Protein AF-A0A3P6QFQ6-F1 (afdb_monomer)

Solvent-accessible surface area (backbone atoms only — not comparable to full-atom values): 8859 Å² total; per-residue (Å²): 134,84,81,83,76,72,66,79,66,69,70,60,67,57,74,54,92,71,72,68,85,90,56,77,83,90,67,84,88,50,75,85,80,55,82,65,58,84,63,69,94,47,101,88,51,61,38,43,27,98,88,45,80,26,57,37,59,78,70,73,41,72,50,51,58,93,60,31,92,54,35,89,67,36,58,37,38,46,76,87,66,63,71,63,75,60,64,43,80,42,81,69,47,91,92,67,38,76,43,78,42,67,77,58,92,72,59,97,89,51,77,86,77,80,91,58,81,66,79,82,71,79,50,96,67,84,78,128

Secondary structure (DSSP, 8-state):
-------TTTTTTTSSPPP-TT------SSGGGSPPP----BTTB-TT-TTS--HHHHTTPPPPTTTSTTGGG-S--HHHHT----EEEEE--TTT-EEEEESS---TTS------TTTTSSSSS---

Mean predicted aligned error: 10.63 Å

Nearest PDB structures (foldseek):
  3ooi-assembly1_A  TM=9.382E-01  e=1.097E-08  Homo sapiens
  6kqp-assembly1_A  TM=9.415E-01  e=1.522E-08  Homo sapiens
  8fbh-assembly1_A  TM=9.411E-01  e=3.130E-08  Mus musculus
  7e8d-assembly1_K  TM=9.332E-01  e=5.286E-08  Homo sapiens
  8fbg-assembly1_A  TM=9.061E-01  e=8.928E-08  Mus musculus

Organism: Dibothriocephalus latus (NCBI:txid60516)

Radius of gyration: 18.89 Å; Cα contacts (8 Å, |Δi|>4): 127; chains: 1; bounding box: 35×40×56 Å

InterPro domains:
  IPR006560 AWS domain [PF17907] (44-82)
  IPR006560 AWS domain [PS51215] (32-83)
  IPR006560 AWS domain [SM00570] (32-84)
  IPR046341 SET domain superfamily [G3DSA:2.170.270.10] (16-118)
  IPR046341 SET domain superfamily [SSF82199] (18-108)
  IPR050777 SET2 Histone-Lysine N-Methyltransferase [PTHR22884] (17-108)

Sequence (128 aa):
MTSAVLPSIASDLFLVNYPIGSVRLYRYTDLSEVLQCECKATPDVEPCGPNSGCINRELLFECVPGVCVHGEKCRNQRFTRREYPPQRPFWTGDERGWGLKTLCPIAKVGVALFYLTARLLCSPYRVF

pLDDT: mean 77.41, std 20.47, range [30.22, 95.81]

Structure (mmCIF, N/CA/C/O backbone):
data_AF-A0A3P6QFQ6-F1
#
_entry.id   AF-A0A3P6QFQ6-F1
#
loop_
_atom_site.group_PDB
_atom_site.id
_atom_site.type_symbol
_atom_site.label_atom_id
_atom_site.label_alt_id
_atom_site.label_comp_id
_atom_site.label_asym_id
_atom_site.label_entity_id
_atom_site.label_seq_id
_atom_site.pdbx_PDB_ins_code
_atom_site.Cartn_x
_atom_site.Cartn_y
_atom_site.Cartn_z
_atom_site.occupancy
_atom_site.B_iso_or_equiv
_atom_site.auth_seq_id
_atom_site.auth_comp_id
_atom_site.auth_asym_id
_atom_site.auth_atom_id
_atom_site.pdbx_PDB_model_num
ATOM 1 N N . MET A 1 1 ? -14.745 -11.931 -36.400 1.00 32.31 1 MET A N 1
ATOM 2 C CA . MET A 1 1 ? -13.716 -12.973 -36.186 1.00 32.31 1 MET A CA 1
ATOM 3 C C . MET A 1 1 ? -13.181 -12.799 -34.776 1.00 32.31 1 MET A C 1
ATOM 5 O O . MET A 1 1 ? -13.029 -11.675 -34.327 1.00 32.31 1 MET A O 1
ATOM 9 N N . THR A 1 2 ? -13.117 -13.905 -34.053 1.00 30.22 2 THR A N 1
ATOM 10 C CA . THR A 1 2 ? -13.276 -14.065 -32.600 1.00 30.22 2 THR A CA 1
ATOM 11 C C . THR A 1 2 ? -12.311 -13.255 -31.734 1.00 30.22 2 THR A C 1
ATOM 13 O O . THR A 1 2 ? -11.097 -13.412 -31.833 1.00 30.22 2 THR A O 1
ATOM 16 N N . SER A 1 3 ? -12.877 -12.450 -30.829 1.00 34.66 3 SER A N 1
ATOM 17 C CA . SER A 1 3 ? -12.176 -11.873 -29.682 1.00 34.66 3 SER A CA 1
ATOM 18 C C . SER A 1 3 ? -11.628 -13.017 -28.830 1.00 34.66 3 SER A C 1
ATOM 20 O O . SER A 1 3 ? -12.403 -13.817 -28.305 1.00 34.66 3 SER A O 1
ATOM 22 N N . ALA A 1 4 ? -10.306 -13.133 -28.728 1.00 36.59 4 ALA A N 1
ATOM 23 C CA . ALA A 1 4 ? -9.668 -14.086 -27.834 1.00 36.59 4 ALA A CA 1
ATOM 24 C C . ALA A 1 4 ? -9.931 -13.638 -26.390 1.00 36.59 4 ALA A C 1
ATOM 26 O O . ALA A 1 4 ? -9.238 -12.779 -25.849 1.00 36.59 4 ALA A O 1
ATOM 27 N N . VAL A 1 5 ? -10.980 -14.186 -25.779 1.00 41.12 5 VAL A N 1
ATOM 28 C CA . VAL A 1 5 ? -11.167 -14.132 -24.331 1.00 41.12 5 VAL A CA 1
ATOM 29 C C . VAL A 1 5 ? -10.078 -15.023 -23.744 1.00 41.12 5 VAL A C 1
ATOM 31 O O . VAL A 1 5 ? -10.199 -16.246 -23.745 1.00 41.12 5 VAL A O 1
ATOM 34 N N . LEU A 1 6 ? -8.968 -14.418 -23.315 1.00 41.78 6 LEU A N 1
ATOM 35 C CA . LEU A 1 6 ? -7.995 -15.115 -22.480 1.00 41.78 6 LEU A CA 1
ATOM 36 C C . LEU A 1 6 ? -8.747 -15.653 -21.251 1.00 41.78 6 LEU A C 1
ATOM 38 O O . LEU A 1 6 ? -9.497 -14.890 -20.636 1.00 41.78 6 LEU A O 1
ATOM 42 N N . PRO A 1 7 ? -8.605 -16.943 -20.902 1.00 37.97 7 PRO A N 1
ATOM 43 C CA . PRO A 1 7 ? -9.330 -17.511 -19.778 1.00 37.97 7 PRO A CA 1
ATOM 44 C C . PRO A 1 7 ? -8.978 -16.743 -18.502 1.00 37.97 7 PRO A C 1
ATOM 46 O O . PRO A 1 7 ? -7.804 -16.578 -18.165 1.00 37.97 7 PRO A O 1
ATOM 49 N N . SER A 1 8 ? -10.012 -16.316 -17.777 1.00 45.88 8 SER A N 1
ATOM 50 C CA . SER A 1 8 ? -9.976 -15.566 -16.509 1.00 45.88 8 SER A CA 1
ATOM 51 C C . SER A 1 8 ? -9.191 -16.241 -15.373 1.00 45.88 8 SER A C 1
ATOM 53 O O . SER A 1 8 ? -9.107 -15.711 -14.276 1.00 45.88 8 SER A O 1
ATOM 55 N N . ILE A 1 9 ? -8.617 -17.417 -15.622 1.00 43.25 9 ILE A N 1
ATOM 56 C CA . ILE A 1 9 ? -7.826 -18.211 -14.681 1.00 43.25 9 ILE A CA 1
ATOM 57 C C . ILE A 1 9 ? -6.367 -17.719 -14.647 1.00 43.25 9 ILE A C 1
ATOM 59 O O . ILE A 1 9 ? -5.723 -17.755 -13.601 1.00 43.25 9 ILE A O 1
ATOM 63 N N . ALA A 1 10 ? -5.839 -17.198 -15.764 1.00 45.09 10 ALA A N 1
ATOM 64 C CA . ALA A 1 10 ? -4.461 -16.698 -15.825 1.00 45.09 10 ALA A CA 1
ATOM 65 C C . ALA A 1 10 ? -4.260 -15.385 -15.046 1.00 45.09 10 ALA A C 1
ATOM 67 O O . ALA A 1 10 ? -3.144 -15.083 -14.628 1.00 45.09 10 ALA A O 1
ATOM 68 N N . SER A 1 11 ? -5.326 -14.607 -14.831 1.00 51.09 11 SER A N 1
ATOM 69 C CA . SER A 1 11 ? -5.246 -13.328 -14.123 1.00 51.09 11 SER A CA 1
ATOM 70 C C . SER A 1 11 ? -5.032 -13.469 -12.619 1.00 51.09 11 SER A C 1
ATOM 72 O O . SER A 1 11 ? -4.431 -12.569 -12.043 1.00 51.09 11 SER A O 1
ATOM 74 N N . ASP A 1 12 ? -5.462 -14.570 -11.994 1.00 52.16 12 ASP A N 1
ATOM 75 C CA . ASP A 1 12 ? -5.398 -14.736 -10.532 1.00 52.16 12 ASP A CA 1
ATOM 76 C C . ASP A 1 12 ? -4.084 -15.356 -10.034 1.00 52.16 12 ASP A C 1
ATOM 78 O O . ASP A 1 12 ? -3.652 -15.077 -8.913 1.00 52.16 12 ASP A O 1
ATOM 82 N N . LEU A 1 13 ? -3.401 -16.133 -10.883 1.00 55.16 13 LEU A N 1
ATOM 83 C CA . LEU A 1 13 ? -2.144 -16.827 -10.563 1.00 55.16 13 LEU A CA 1
ATOM 84 C C . LEU A 1 13 ? -0.980 -15.888 -10.201 1.00 55.16 13 LEU A C 1
ATOM 86 O O . LEU A 1 13 ? -0.045 -16.315 -9.530 1.00 55.16 13 LEU A O 1
ATOM 90 N N . PHE A 1 14 ? -1.040 -14.613 -10.597 1.00 65.62 14 PHE A N 1
ATOM 91 C CA . PHE A 1 14 ? 0.051 -13.646 -10.405 1.00 65.62 14 PHE A CA 1
ATOM 92 C C . PHE A 1 14 ? -0.273 -12.522 -9.415 1.00 65.62 14 PHE A C 1
ATOM 94 O O . PHE A 1 14 ? 0.480 -11.555 -9.305 1.00 65.62 14 PHE A O 1
ATOM 101 N N . LEU A 1 15 ? -1.401 -12.606 -8.703 1.00 74.19 15 LEU A N 1
ATOM 102 C CA . LEU A 1 15 ? -1.838 -11.535 -7.799 1.00 74.19 15 LEU A CA 1
ATOM 103 C C . LEU A 1 15 ? -1.321 -11.687 -6.361 1.00 74.19 15 LEU A C 1
ATOM 105 O O . LEU A 1 15 ? -1.506 -10.789 -5.538 1.00 74.19 15 LEU A O 1
ATOM 109 N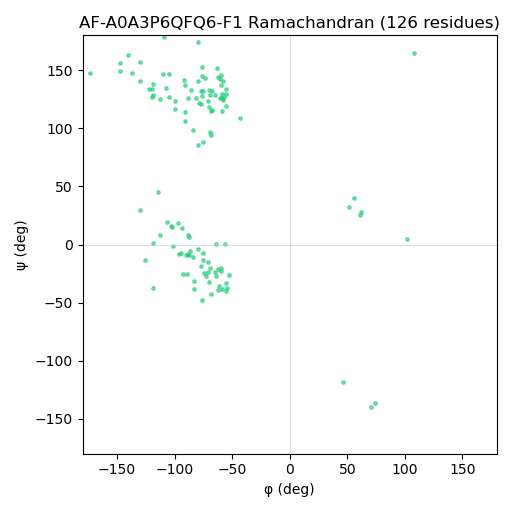 N . VAL A 1 16 ? -0.704 -12.826 -6.049 1.00 81.31 16 VAL A N 1
ATOM 110 C CA . VAL A 1 16 ? -0.012 -13.119 -4.788 1.00 81.31 16 VAL A CA 1
ATOM 111 C C . VAL A 1 16 ? 1.262 -13.901 -5.090 1.00 81.31 16 VAL A C 1
ATOM 113 O O . VAL A 1 16 ? 1.402 -14.471 -6.169 1.00 81.31 16 VAL A O 1
ATOM 116 N N . ASN A 1 17 ? 2.181 -13.960 -4.128 1.00 81.69 17 ASN A N 1
ATOM 117 C CA . ASN A 1 17 ? 3.372 -14.791 -4.257 1.00 81.69 17 ASN A CA 1
ATOM 118 C C . ASN A 1 17 ? 2.973 -16.262 -4.425 1.00 81.69 17 ASN A C 1
ATOM 120 O O . ASN A 1 17 ? 2.253 -16.815 -3.588 1.00 81.69 17 ASN A O 1
ATOM 124 N N . TYR A 1 18 ? 3.471 -16.885 -5.490 1.00 84.38 18 TYR A N 1
ATOM 125 C CA . TYR A 1 18 ? 3.303 -18.308 -5.749 1.00 84.38 18 TYR A CA 1
ATOM 126 C C . TYR A 1 18 ? 4.577 -19.054 -5.322 1.00 84.38 18 TYR A C 1
ATOM 128 O O . TYR A 1 18 ? 5.646 -18.780 -5.875 1.00 84.38 18 TYR A O 1
ATOM 136 N N . PRO A 1 19 ? 4.515 -19.954 -4.323 1.00 83.62 19 PRO A N 1
ATOM 137 C CA . PRO A 1 19 ? 5.691 -20.693 -3.886 1.00 83.62 19 PRO A CA 1
ATOM 138 C C . PRO A 1 19 ? 6.114 -21.698 -4.962 1.00 83.62 19 PRO A C 1
ATOM 140 O O . PRO A 1 19 ? 5.291 -22.447 -5.484 1.00 83.62 19 PRO A O 1
ATOM 143 N N . ILE A 1 20 ? 7.409 -21.732 -5.279 1.00 86.50 20 ILE A N 1
ATOM 144 C CA . ILE A 1 20 ? 7.990 -22.683 -6.233 1.00 86.50 20 ILE A CA 1
ATOM 145 C C . ILE A 1 20 ? 8.817 -23.716 -5.463 1.00 86.50 20 ILE A C 1
ATOM 147 O O . ILE A 1 20 ? 9.603 -23.368 -4.581 1.00 86.50 20 ILE A O 1
ATOM 151 N N . GLY A 1 21 ? 8.650 -24.995 -5.806 1.00 89.88 21 GLY A N 1
ATOM 152 C CA . GLY A 1 21 ? 9.364 -26.101 -5.170 1.00 89.88 21 GLY A CA 1
ATOM 153 C C . GLY A 1 21 ? 8.834 -26.410 -3.768 1.00 89.88 21 GLY A C 1
ATOM 154 O O . GLY A 1 21 ? 7.629 -26.459 -3.546 1.00 89.88 21 GLY A O 1
ATOM 155 N N . SER A 1 22 ? 9.737 -26.637 -2.815 1.00 92.31 22 SER A N 1
ATOM 156 C CA . SER A 1 22 ? 9.398 -27.017 -1.436 1.00 92.31 22 SER A CA 1
ATOM 157 C C . SER A 1 22 ? 9.155 -25.830 -0.494 1.00 92.31 22 SER A C 1
ATOM 159 O O . SER A 1 22 ? 9.010 -26.029 0.714 1.00 92.31 22 SER A O 1
ATOM 161 N N . VAL A 1 23 ? 9.132 -24.597 -1.013 1.00 91.06 23 VAL A N 1
ATOM 162 C CA . VAL A 1 23 ? 8.904 -23.387 -0.212 1.00 91.06 23 VAL A CA 1
ATOM 163 C C . VAL A 1 23 ? 7.493 -23.408 0.371 1.00 91.06 23 VAL A C 1
ATOM 165 O O . VAL A 1 23 ? 6.508 -23.566 -0.346 1.00 91.06 23 VAL A O 1
ATOM 168 N N . ARG A 1 24 ? 7.386 -23.201 1.685 1.00 86.31 24 ARG A N 1
ATOM 169 C CA . ARG A 1 24 ? 6.103 -23.041 2.375 1.00 86.31 24 ARG A CA 1
ATOM 170 C C . ARG A 1 24 ? 5.893 -21.572 2.713 1.00 86.31 24 ARG A C 1
ATOM 172 O O . ARG A 1 24 ? 6.749 -20.953 3.336 1.00 86.31 24 ARG A O 1
ATOM 179 N N . LEU A 1 25 ? 4.751 -21.021 2.309 1.00 83.50 25 LEU A N 1
ATOM 180 C CA . LEU A 1 25 ? 4.334 -19.695 2.752 1.00 83.50 25 LEU A CA 1
ATOM 181 C C . LEU A 1 25 ? 3.759 -19.811 4.157 1.00 83.50 25 LEU A C 1
ATOM 183 O O . LEU A 1 25 ? 2.778 -20.526 4.365 1.00 83.50 25 LEU A O 1
ATOM 187 N N . TYR A 1 26 ? 4.350 -19.086 5.101 1.00 83.94 26 TYR A N 1
ATOM 188 C CA . TYR A 1 26 ? 3.742 -18.921 6.408 1.00 83.94 26 TYR A CA 1
ATOM 189 C C . TYR A 1 26 ? 2.514 -18.021 6.265 1.00 83.94 26 TYR A C 1
ATOM 191 O O . TYR A 1 26 ? 2.583 -16.909 5.736 1.00 83.94 26 TYR A O 1
ATOM 199 N N . ARG A 1 27 ? 1.375 -18.547 6.696 1.00 83.44 27 ARG A N 1
ATOM 200 C CA . ARG A 1 27 ? 0.113 -17.829 6.832 1.00 83.44 27 ARG A CA 1
ATOM 201 C C . ARG A 1 27 ? -0.381 -18.128 8.233 1.00 83.44 27 ARG A C 1
ATOM 203 O O . ARG A 1 27 ? -0.261 -19.270 8.670 1.00 83.44 27 ARG A O 1
ATOM 210 N N . TYR A 1 28 ? -0.941 -17.128 8.899 1.00 85.62 28 TYR A N 1
ATOM 211 C CA . TYR A 1 28 ? -1.583 -17.338 10.188 1.00 85.62 28 TYR A CA 1
ATOM 212 C C . TYR A 1 28 ? -2.652 -18.424 10.046 1.00 85.62 28 TYR A C 1
ATOM 214 O O . TYR A 1 28 ? -3.565 -18.298 9.225 1.00 85.62 28 TYR A O 1
ATOM 222 N N . THR A 1 29 ? -2.488 -19.512 10.795 1.00 85.06 29 THR A N 1
ATOM 223 C CA . THR A 1 29 ? -3.478 -20.600 10.859 1.00 85.06 29 THR A CA 1
ATOM 224 C C . THR A 1 29 ? -4.451 -20.404 12.014 1.00 85.06 29 THR A C 1
ATOM 226 O O . THR A 1 29 ? -5.598 -20.833 11.922 1.00 85.06 29 THR A O 1
ATOM 229 N N . ASP A 1 30 ? -4.011 -19.681 13.043 1.00 86.94 30 ASP A N 1
ATOM 230 C CA . ASP A 1 30 ? -4.818 -19.201 14.153 1.00 86.94 30 ASP A CA 1
ATOM 231 C C . ASP A 1 30 ? -4.712 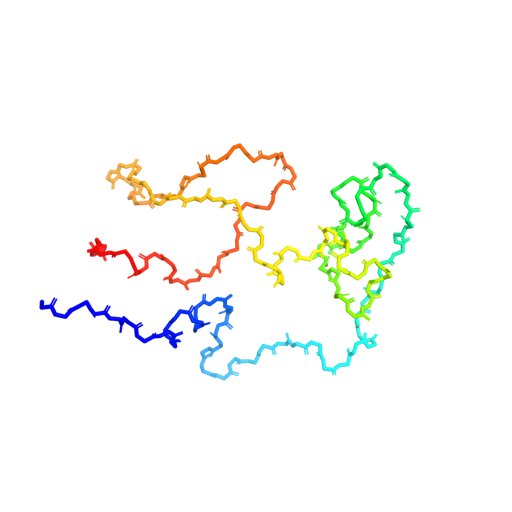-17.670 14.227 1.00 86.94 30 ASP A C 1
ATOM 233 O O . ASP A 1 30 ? -3.626 -17.095 14.133 1.00 86.94 30 ASP A O 1
ATOM 237 N N . LEU A 1 31 ? -5.854 -16.999 14.381 1.00 87.50 31 LEU A N 1
ATOM 238 C CA . LEU A 1 31 ? -5.912 -15.545 14.528 1.00 87.50 31 LEU A CA 1
ATOM 239 C C . LEU A 1 31 ? -5.379 -15.076 15.887 1.00 87.50 31 LEU A C 1
ATOM 241 O O . LEU A 1 31 ? -5.082 -13.891 16.025 1.00 87.50 31 LEU A O 1
ATOM 245 N N . SER A 1 32 ? -5.217 -15.976 16.863 1.00 89.00 32 SER A N 1
ATOM 246 C CA . SER A 1 32 ? -4.597 -15.657 18.155 1.00 89.00 32 SER A CA 1
ATOM 247 C C . SER A 1 32 ? -3.114 -15.262 18.039 1.00 89.00 32 SER A C 1
ATOM 249 O O . SER A 1 32 ? -2.609 -14.520 18.879 1.00 89.00 32 SER A O 1
ATOM 251 N N . GLU A 1 33 ? -2.429 -15.694 16.972 1.00 89.38 33 GLU A N 1
ATOM 252 C CA . GLU A 1 33 ? -1.032 -15.344 16.670 1.00 89.38 33 GLU A CA 1
ATOM 253 C C . GLU A 1 33 ? -0.885 -13.910 16.127 1.00 89.38 33 GLU A C 1
ATOM 255 O O . GLU A 1 33 ? 0.223 -13.376 16.028 1.00 89.38 33 GLU A O 1
ATOM 260 N N . VAL A 1 34 ? -1.997 -13.277 15.741 1.00 91.44 34 VAL A N 1
ATOM 261 C CA . VAL A 1 34 ? -2.007 -11.949 15.130 1.00 91.44 34 VAL A CA 1
ATOM 262 C C . VAL A 1 34 ? -2.078 -10.871 16.206 1.00 91.44 34 VAL A C 1
ATOM 264 O O . VAL A 1 34 ? -3.010 -10.812 17.003 1.00 91.44 34 VAL A O 1
ATOM 267 N N . LEU A 1 35 ? -1.136 -9.930 16.159 1.00 90.44 35 LEU A N 1
ATOM 268 C CA . LEU A 1 35 ? -1.125 -8.774 17.052 1.00 90.44 35 LEU A CA 1
ATOM 269 C C . LEU A 1 35 ? -2.267 -7.798 16.718 1.00 90.44 35 LEU A C 1
ATOM 271 O O . LEU A 1 35 ? -2.328 -7.215 15.626 1.00 90.44 35 LEU A O 1
ATOM 275 N N . GLN A 1 36 ? -3.165 -7.584 17.679 1.00 94.62 36 GLN A N 1
ATOM 276 C CA . GLN A 1 36 ? -4.223 -6.582 17.582 1.00 94.62 36 GLN A CA 1
ATOM 277 C C . GLN A 1 36 ? -3.663 -5.177 17.842 1.00 94.62 36 GLN A C 1
ATOM 279 O O . GLN A 1 36 ? -2.968 -4.946 18.824 1.00 94.62 36 GLN A O 1
ATOM 284 N N . CYS A 1 37 ? -3.990 -4.212 16.977 1.00 95.31 37 CYS A N 1
ATOM 285 C CA . CYS A 1 37 ? -3.599 -2.819 17.190 1.00 95.31 37 CYS A CA 1
ATOM 286 C C . CYS A 1 37 ? -4.463 -2.129 18.261 1.00 95.31 37 CYS A C 1
ATOM 288 O O . CYS A 1 37 ? -5.658 -2.397 18.367 1.00 95.31 37 CYS A O 1
ATOM 290 N N . GLU A 1 38 ? -3.905 -1.119 18.926 1.00 93.88 38 GLU A N 1
ATOM 291 C CA . GLU A 1 38 ? -4.569 -0.353 19.999 1.00 93.88 38 GLU A CA 1
ATOM 292 C C . GLU A 1 38 ? -5.198 0.975 19.527 1.00 93.88 38 GLU A C 1
ATOM 294 O O . GLU A 1 38 ? -5.448 1.891 20.312 1.00 93.88 38 GLU A O 1
ATOM 299 N N . CYS A 1 39 ? -5.432 1.129 18.221 1.00 93.25 39 CYS A N 1
ATOM 300 C CA . CYS A 1 39 ? -6.010 2.356 17.676 1.00 93.25 39 CYS A CA 1
ATOM 301 C C . CYS A 1 39 ? -7.411 2.628 18.258 1.00 93.25 39 CYS A C 1
ATOM 303 O O . CYS A 1 39 ? -8.218 1.712 18.411 1.00 93.25 39 CYS A O 1
ATOM 305 N N . LYS A 1 40 ? -7.728 3.904 18.505 1.00 88.31 40 LYS A N 1
ATOM 306 C CA . LYS A 1 40 ? -9.062 4.358 18.925 1.00 88.31 40 LYS A CA 1
ATOM 307 C C . LYS A 1 40 ? -9.792 5.029 17.764 1.00 88.31 40 LYS A C 1
ATOM 309 O O . LYS A 1 40 ? -9.171 5.721 16.958 1.00 88.31 40 LYS A O 1
ATOM 314 N N . ALA A 1 41 ? -11.114 4.874 17.719 1.00 81.06 41 ALA A N 1
ATOM 315 C CA . ALA A 1 41 ? -11.951 5.619 16.789 1.00 81.06 41 ALA A CA 1
ATOM 316 C C . ALA A 1 41 ? -11.949 7.101 17.189 1.00 81.06 41 ALA A C 1
ATOM 318 O O . ALA A 1 41 ? -12.428 7.458 18.264 1.00 81.06 41 ALA A O 1
ATOM 319 N N . THR A 1 42 ? -11.391 7.954 16.334 1.00 81.50 42 THR A N 1
ATOM 320 C CA . THR A 1 42 ? -11.397 9.410 16.513 1.00 81.50 42 THR A CA 1
ATOM 321 C C . THR A 1 42 ? -12.136 10.047 15.331 1.00 81.50 42 THR A C 1
ATOM 323 O O . THR A 1 42 ? -11.951 9.580 14.207 1.00 81.50 42 THR A O 1
ATOM 326 N N . PRO A 1 43 ? -12.998 11.059 15.552 1.00 74.94 43 PRO A N 1
ATOM 327 C CA . PRO A 1 43 ? -13.865 11.603 14.499 1.00 74.94 43 PRO A CA 1
ATOM 328 C C . PRO A 1 43 ? -13.134 12.180 13.274 1.00 74.94 43 PRO A C 1
ATOM 330 O O . PRO A 1 43 ? -13.711 12.185 12.192 1.00 74.94 43 PRO A O 1
ATOM 333 N N . ASP A 1 44 ? -11.866 12.581 13.417 1.00 79.56 44 ASP A N 1
ATOM 334 C CA . ASP A 1 44 ? -11.121 13.323 12.385 1.00 79.56 44 ASP A CA 1
ATOM 335 C C . ASP A 1 44 ? -9.863 12.606 11.863 1.00 79.56 44 ASP A C 1
ATOM 337 O O . ASP A 1 44 ? -9.140 13.142 11.021 1.00 79.56 44 ASP A O 1
ATOM 341 N N . VAL A 1 45 ? -9.570 11.393 12.346 1.00 84.12 45 VAL A N 1
ATOM 342 C CA . VAL A 1 45 ? -8.387 10.632 11.919 1.00 84.12 45 VAL A CA 1
ATOM 343 C C . VAL A 1 45 ? -8.819 9.315 11.305 1.00 84.12 45 VAL A C 1
ATOM 345 O O . VAL A 1 45 ? -9.526 8.516 11.920 1.00 84.12 45 VAL A O 1
ATOM 348 N N . GLU A 1 46 ? -8.347 9.050 10.086 1.00 89.44 46 GLU A N 1
ATOM 349 C CA . GLU A 1 46 ? -8.581 7.756 9.458 1.00 89.44 46 GLU A CA 1
ATOM 350 C C . GLU A 1 46 ? -7.992 6.626 10.326 1.00 89.44 46 GLU A C 1
ATOM 352 O O . GLU A 1 46 ? -6.798 6.652 10.663 1.00 89.44 46 GLU A O 1
ATOM 357 N N . PRO A 1 47 ? -8.792 5.608 10.685 1.00 93.38 47 PRO A N 1
ATOM 358 C CA . PRO A 1 47 ? -8.368 4.591 11.631 1.00 93.38 47 PRO A CA 1
ATOM 359 C C . PRO A 1 47 ? -7.248 3.742 11.041 1.00 93.38 47 PRO A C 1
ATOM 361 O O . PRO A 1 47 ? -7.323 3.267 9.903 1.00 93.38 47 PRO A O 1
ATOM 364 N N . CYS A 1 48 ? -6.189 3.550 11.826 1.00 93.94 48 CYS A N 1
ATOM 365 C CA . CYS A 1 48 ? -4.958 2.915 11.364 1.00 93.94 48 CYS A CA 1
ATOM 366 C C . CYS A 1 48 ? -4.418 3.572 10.075 1.00 93.94 48 CYS A C 1
ATOM 368 O O . CYS A 1 48 ? -3.884 2.877 9.212 1.00 93.94 48 CYS A O 1
ATOM 370 N N . GLY A 1 49 ? -4.612 4.884 9.888 1.00 90.56 49 GLY A N 1
ATOM 371 C CA . GLY A 1 49 ? -4.038 5.699 8.811 1.00 90.56 49 GLY A CA 1
ATOM 372 C C . GLY A 1 49 ? -2.576 6.096 9.075 1.00 90.56 49 GLY A C 1
ATOM 373 O O . GLY A 1 49 ? -2.034 5.761 10.132 1.00 90.56 49 GLY A O 1
ATOM 374 N N . PRO A 1 50 ? -1.885 6.750 8.123 1.00 87.94 50 PRO A N 1
ATOM 375 C CA . PRO A 1 50 ? -0.472 7.120 8.271 1.00 87.94 50 PRO A CA 1
ATOM 376 C C . PRO A 1 50 ? -0.177 7.961 9.519 1.00 87.94 50 PRO A C 1
ATOM 378 O O . PRO A 1 50 ? 0.858 7.780 10.140 1.00 87.94 50 PRO A O 1
ATOM 381 N N . ASN A 1 51 ? -1.124 8.811 9.924 1.00 87.06 51 ASN A N 1
ATOM 382 C CA . ASN A 1 51 ? -0.978 9.728 11.058 1.00 87.06 51 ASN A CA 1
ATOM 383 C C . ASN A 1 51 ? -1.724 9.251 12.318 1.00 87.06 51 ASN A C 1
ATOM 385 O O . ASN A 1 51 ? -1.995 10.039 13.215 1.00 87.06 51 ASN A O 1
ATOM 389 N N . SER A 1 52 ? -2.114 7.974 12.372 1.00 90.06 52 SER A N 1
ATOM 390 C CA . SER A 1 52 ? -2.950 7.435 13.457 1.00 90.06 52 SER A CA 1
ATOM 391 C C . SER A 1 52 ? -2.179 6.960 14.695 1.00 90.06 52 SER A C 1
ATOM 393 O O . SER A 1 52 ? -2.811 6.543 15.662 1.00 90.06 52 SER A O 1
ATOM 395 N N . GLY A 1 53 ? -0.840 6.950 14.660 1.00 90.69 53 GLY A N 1
ATOM 396 C CA . GLY A 1 53 ? -0.019 6.349 15.723 1.00 90.69 53 GLY A CA 1
ATOM 397 C C . GLY A 1 53 ? -0.249 4.841 15.886 1.00 90.69 53 GLY A C 1
ATOM 398 O O . GLY A 1 53 ? -0.145 4.301 16.982 1.00 90.69 53 GLY A O 1
ATOM 399 N N . CYS A 1 54 ? -0.643 4.152 14.811 1.00 93.94 54 CYS A N 1
ATOM 400 C CA . CYS A 1 54 ? -0.932 2.724 14.849 1.00 93.94 54 CYS A CA 1
ATOM 401 C C . CYS A 1 54 ? 0.343 1.915 15.091 1.00 93.94 54 CYS A C 1
ATOM 403 O O . CYS A 1 54 ? 1.201 1.857 14.213 1.00 93.94 54 CYS A O 1
ATOM 405 N N . ILE A 1 55 ? 0.412 1.214 16.224 1.00 95.19 55 ILE A N 1
ATOM 406 C CA . ILE A 1 55 ? 1.568 0.383 16.580 1.00 95.19 55 ILE A CA 1
ATOM 407 C C . ILE A 1 55 ? 1.906 -0.662 15.508 1.00 95.19 55 ILE A C 1
ATOM 409 O O . ILE A 1 55 ? 3.069 -0.823 15.158 1.00 95.19 55 ILE A O 1
ATOM 413 N N . ASN A 1 56 ? 0.898 -1.296 14.897 1.00 95.38 56 ASN A N 1
ATOM 414 C CA . ASN A 1 56 ? 1.133 -2.250 13.814 1.00 95.38 56 ASN A CA 1
ATOM 415 C C . ASN A 1 56 ? 1.805 -1.563 12.617 1.00 95.38 56 ASN A C 1
ATOM 417 O O . ASN A 1 56 ? 2.728 -2.127 12.048 1.00 95.38 56 ASN A O 1
ATOM 421 N N . ARG A 1 57 ? 1.419 -0.327 12.266 1.00 92.56 57 ARG A N 1
ATOM 422 C CA . ARG A 1 57 ? 2.075 0.419 11.180 1.00 92.56 57 ARG A CA 1
ATOM 423 C C . ARG A 1 57 ? 3.511 0.814 11.538 1.00 92.56 57 ARG A C 1
ATOM 425 O O . ARG A 1 57 ? 4.375 0.669 10.679 1.00 92.56 57 ARG A O 1
ATOM 432 N N . GLU A 1 58 ? 3.764 1.281 12.760 1.00 91.75 58 GLU A N 1
ATOM 433 C CA . GLU A 1 58 ? 5.120 1.630 13.223 1.00 91.75 58 GLU A CA 1
ATOM 434 C C . GLU A 1 58 ? 6.059 0.415 13.208 1.00 91.75 58 GLU A C 1
ATOM 436 O O . GLU A 1 58 ? 7.228 0.521 12.846 1.00 91.75 58 GLU A O 1
ATOM 441 N N . LEU A 1 59 ? 5.522 -0.764 13.530 1.00 93.38 59 LEU A N 1
ATOM 442 C CA . LEU A 1 59 ? 6.241 -2.039 13.507 1.00 93.38 59 LEU A CA 1
ATOM 443 C C . LEU A 1 59 ? 6.196 -2.750 12.144 1.00 93.38 59 LEU A C 1
ATOM 445 O O . LEU A 1 59 ? 6.640 -3.890 12.037 1.00 93.38 59 LEU A O 1
ATOM 449 N N . LEU A 1 60 ? 5.675 -2.094 11.101 1.00 91.31 60 LEU A N 1
ATOM 450 C CA . LEU A 1 60 ? 5.574 -2.626 9.736 1.00 91.31 60 LEU A CA 1
ATOM 451 C C . LEU A 1 60 ? 4.715 -3.905 9.596 1.00 91.31 60 LEU A C 1
ATOM 453 O O . LEU A 1 60 ? 4.865 -4.656 8.632 1.00 91.31 60 LEU A O 1
ATOM 457 N N . PHE A 1 61 ? 3.769 -4.127 10.509 1.00 93.00 61 PHE A N 1
ATOM 458 C CA . PHE A 1 61 ? 2.732 -5.155 10.422 1.00 93.00 61 PHE A CA 1
ATOM 459 C C . PHE A 1 61 ? 1.449 -4.630 9.763 1.00 93.00 61 PHE A C 1
ATOM 461 O O . PHE A 1 61 ? 0.987 -3.514 10.021 1.00 93.00 61 PHE A O 1
ATOM 468 N N . GLU A 1 62 ? 0.816 -5.469 8.943 1.00 92.81 62 GLU A N 1
ATOM 469 C CA . GLU A 1 62 ? -0.526 -5.210 8.415 1.00 92.81 62 GLU A CA 1
ATOM 470 C C . GLU A 1 62 ? -1.586 -5.563 9.471 1.00 92.81 62 GLU A C 1
ATOM 472 O O . GLU A 1 62 ? -1.472 -6.555 10.190 1.00 92.81 62 GLU A O 1
ATOM 477 N N . CYS A 1 63 ? -2.639 -4.754 9.582 1.00 95.19 63 CYS A N 1
ATOM 478 C CA . CYS A 1 63 ? -3.780 -5.106 10.419 1.00 95.19 63 CYS A CA 1
ATOM 479 C C . CYS A 1 63 ? -4.623 -6.174 9.714 1.00 95.19 63 CYS A C 1
ATOM 481 O O . CYS A 1 63 ? -5.006 -5.993 8.563 1.00 95.19 63 CYS A O 1
ATOM 483 N N . VAL A 1 64 ? -5.004 -7.242 10.414 1.00 93.75 64 VAL A N 1
ATOM 484 C CA . VAL A 1 64 ? -5.884 -8.279 9.851 1.00 93.75 64 VAL A CA 1
ATOM 485 C C . VAL A 1 64 ? -7.359 -7.878 10.032 1.00 93.75 64 VAL A C 1
ATOM 487 O O . VAL A 1 64 ? -7.734 -7.487 11.143 1.00 93.75 64 VAL A O 1
ATOM 490 N N . PRO A 1 65 ? -8.220 -7.976 8.994 1.00 91.44 65 PRO A N 1
ATOM 491 C CA . PRO A 1 65 ? -9.624 -7.551 9.067 1.00 91.44 65 PRO A CA 1
ATOM 492 C C . PRO A 1 65 ? -10.428 -8.180 10.211 1.00 91.44 65 PR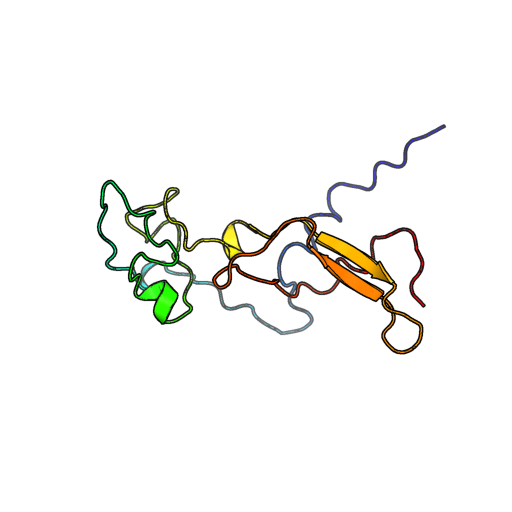O A C 1
ATOM 494 O O . PRO A 1 65 ? -11.235 -7.494 10.825 1.00 91.44 65 PRO A O 1
ATOM 497 N N . GLY A 1 66 ? -10.180 -9.457 10.525 1.00 90.25 66 GLY A N 1
ATOM 498 C CA . GLY A 1 66 ? -10.863 -10.185 11.603 1.00 90.25 66 GLY A CA 1
ATOM 499 C C . GLY A 1 66 ? -10.337 -9.913 13.017 1.00 90.25 66 GLY A C 1
ATOM 500 O O . GLY A 1 66 ? -10.892 -10.442 13.970 1.00 90.25 66 GLY A O 1
ATOM 501 N N . VAL A 1 67 ? -9.272 -9.116 13.162 1.00 94.50 67 VAL A N 1
ATOM 502 C CA . VAL A 1 67 ? -8.614 -8.838 14.455 1.00 94.50 67 VAL A CA 1
ATOM 503 C C . VAL A 1 67 ? -8.668 -7.348 14.791 1.00 94.50 67 VAL A C 1
ATOM 505 O O . VAL A 1 67 ? -8.860 -6.956 15.940 1.00 94.50 67 VAL A O 1
ATOM 508 N N . CYS A 1 68 ? -8.527 -6.476 13.793 1.00 94.81 68 CYS A N 1
ATOM 509 C CA . CYS A 1 68 ? -8.609 -5.037 14.001 1.00 94.81 68 CYS A CA 1
ATOM 510 C C . CYS A 1 68 ? -10.040 -4.606 14.353 1.00 94.81 68 CYS A C 1
ATOM 512 O O . CYS A 1 68 ? -10.967 -4.849 13.585 1.00 94.81 68 CYS A O 1
ATOM 514 N N . VAL A 1 69 ? -10.205 -3.844 15.438 1.00 92.50 69 VAL A N 1
ATOM 515 C CA . VAL A 1 69 ? -11.510 -3.294 15.863 1.00 92.50 69 VAL A CA 1
ATOM 516 C C . VAL A 1 69 ? -12.172 -2.388 14.816 1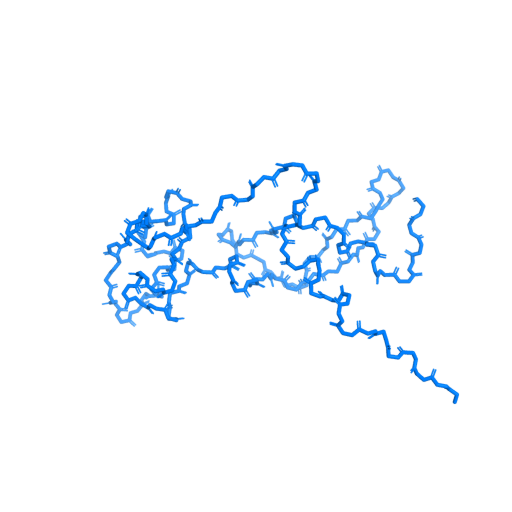.00 92.50 69 VAL A C 1
ATOM 518 O O . VAL A 1 69 ? -13.379 -2.177 14.844 1.00 92.50 69 VAL A O 1
ATOM 521 N N . HIS A 1 70 ? -11.392 -1.855 13.872 1.00 93.31 70 HIS A N 1
ATOM 522 C CA . HIS A 1 70 ? -11.894 -1.009 12.789 1.00 93.31 70 HIS A CA 1
ATOM 523 C C . HIS A 1 70 ? -12.327 -1.801 11.552 1.00 93.31 70 HIS A C 1
ATOM 525 O O . HIS A 1 70 ? -12.882 -1.196 10.634 1.00 93.31 70 HIS A O 1
ATOM 531 N N . GLY A 1 71 ? -12.057 -3.113 11.498 1.00 92.00 71 GLY A N 1
ATOM 532 C CA . GLY A 1 71 ? -12.444 -4.003 10.403 1.00 92.00 71 GLY A CA 1
ATOM 533 C C . GLY A 1 71 ? -12.150 -3.408 9.026 1.00 92.00 71 GLY A C 1
ATOM 534 O O . GLY A 1 71 ? -11.007 -3.083 8.698 1.00 92.00 71 GLY A O 1
ATOM 535 N N . GLU A 1 72 ? -13.201 -3.203 8.234 1.00 91.12 72 GLU A N 1
ATOM 536 C CA . GLU A 1 72 ? -13.126 -2.637 6.882 1.00 91.12 72 GLU A CA 1
ATOM 537 C C . GLU A 1 72 ? -12.746 -1.148 6.829 1.00 91.12 72 GLU A C 1
ATOM 539 O O . GLU A 1 72 ? -12.244 -0.667 5.810 1.00 91.12 72 GLU A O 1
ATOM 544 N N . LYS A 1 73 ? -12.918 -0.392 7.915 1.00 92.12 73 LYS A N 1
ATOM 545 C CA . LYS A 1 73 ? -12.527 1.028 7.954 1.00 92.12 73 LYS A CA 1
ATOM 546 C C . LYS A 1 73 ? -11.016 1.208 8.121 1.00 92.12 73 LYS A C 1
ATOM 548 O O . LYS A 1 73 ? -10.498 2.275 7.810 1.00 92.12 73 LYS A O 1
ATOM 553 N N . CYS A 1 74 ? -10.306 0.177 8.584 1.00 94.19 74 CYS A N 1
ATOM 554 C CA . CYS A 1 74 ? -8.860 0.200 8.797 1.00 94.19 74 CYS A CA 1
ATOM 555 C C . CYS A 1 74 ? -8.085 0.567 7.515 1.00 94.19 74 CYS A C 1
ATOM 557 O O . CYS A 1 74 ? -8.215 -0.091 6.483 1.00 94.19 74 CYS A O 1
ATOM 559 N N . ARG A 1 75 ? -7.206 1.574 7.599 1.00 93.12 75 ARG A N 1
ATOM 560 C CA . ARG A 1 75 ? -6.309 2.015 6.509 1.00 93.12 75 ARG A CA 1
ATOM 561 C C . ARG A 1 75 ? -4.918 1.369 6.537 1.00 93.12 75 ARG A C 1
ATOM 563 O O . ARG A 1 75 ? -3.993 1.826 5.852 1.00 93.12 75 ARG A O 1
ATOM 570 N N . ASN A 1 76 ? -4.755 0.300 7.312 1.00 94.25 76 ASN A N 1
ATOM 571 C CA . ASN A 1 76 ? -3.536 -0.508 7.379 1.00 94.25 76 ASN A CA 1
ATOM 572 C C . ASN A 1 76 ? -3.777 -1.933 6.852 1.00 94.25 76 ASN A C 1
ATOM 574 O O . ASN A 1 76 ? -3.394 -2.899 7.495 1.00 94.25 76 ASN A O 1
ATOM 578 N N . GLN A 1 77 ? -4.462 -2.036 5.706 1.00 93.38 77 GLN A N 1
ATOM 579 C CA . GLN A 1 77 ? -4.809 -3.280 4.996 1.00 93.38 77 GLN A CA 1
ATOM 580 C C . GLN A 1 77 ? -4.439 -3.206 3.498 1.00 93.38 77 GLN A C 1
ATOM 582 O O . GLN A 1 77 ? -5.116 -3.760 2.632 1.00 93.38 77 GLN A O 1
ATOM 587 N N . ARG A 1 78 ? -3.396 -2.437 3.155 1.00 88.88 78 ARG A N 1
ATOM 588 C CA . ARG A 1 78 ? -3.085 -2.084 1.758 1.00 88.88 78 ARG A CA 1
ATOM 589 C C . ARG A 1 78 ? -2.567 -3.253 0.920 1.00 88.88 78 ARG A C 1
ATOM 591 O O . ARG A 1 78 ? -2.832 -3.269 -0.280 1.00 88.88 78 ARG A O 1
ATOM 598 N N . PHE A 1 79 ? -1.846 -4.208 1.508 1.00 87.69 79 PHE A N 1
ATOM 599 C CA . PHE A 1 79 ? -1.326 -5.361 0.763 1.00 87.69 79 PHE A CA 1
ATOM 600 C C . PHE A 1 79 ? -2.440 -6.361 0.499 1.00 87.69 79 PHE A C 1
ATOM 602 O O . PHE A 1 79 ? -2.649 -6.764 -0.645 1.00 87.69 79 PHE A O 1
ATOM 609 N N . THR A 1 80 ? -3.209 -6.676 1.539 1.00 88.12 80 THR A N 1
ATOM 610 C CA . THR A 1 80 ? -4.370 -7.561 1.445 1.00 88.12 80 THR A CA 1
ATOM 611 C C . THR A 1 80 ? -5.403 -7.018 0.447 1.00 88.12 80 THR A C 1
ATOM 613 O O . THR A 1 80 ? -5.957 -7.785 -0.339 1.00 88.12 80 THR A O 1
ATOM 616 N N . ARG A 1 81 ? -5.608 -5.692 0.398 1.00 87.69 81 ARG A N 1
ATOM 617 C CA . ARG A 1 81 ? -6.532 -5.032 -0.549 1.00 87.69 81 ARG A CA 1
ATOM 618 C C . ARG A 1 81 ? -5.932 -4.677 -1.907 1.00 87.69 81 ARG A C 1
ATOM 620 O O . ARG A 1 81 ? -6.672 -4.285 -2.803 1.00 87.69 81 ARG A O 1
ATOM 627 N N . ARG A 1 82 ? -4.612 -4.806 -2.074 1.00 85.50 82 ARG A N 1
ATOM 628 C CA . ARG A 1 82 ? -3.885 -4.455 -3.308 1.00 85.50 82 ARG A CA 1
ATOM 629 C C . ARG A 1 82 ? -4.110 -3.001 -3.743 1.00 85.50 82 ARG A C 1
ATOM 631 O O . ARG A 1 82 ? -4.255 -2.698 -4.928 1.00 85.50 82 ARG A O 1
ATOM 638 N N . GLU A 1 83 ? -4.134 -2.097 -2.770 1.00 85.31 83 GLU A N 1
ATOM 639 C CA . GLU A 1 83 ? -4.310 -0.661 -2.990 1.00 85.31 83 GLU A CA 1
ATOM 640 C C . GLU A 1 83 ? -2.978 -0.030 -3.430 1.00 85.31 83 GLU A C 1
ATOM 642 O O . GLU A 1 83 ? -2.209 0.484 -2.613 1.00 85.31 83 GLU A O 1
ATOM 647 N N . TYR A 1 84 ? -2.698 -0.083 -4.734 1.00 84.88 84 TYR A N 1
ATOM 648 C CA . TYR A 1 84 ? -1.507 0.514 -5.345 1.00 84.88 84 TYR A CA 1
ATOM 649 C C . TYR A 1 84 ? -1.869 1.723 -6.214 1.00 84.88 84 TYR A C 1
ATOM 651 O O . TYR A 1 84 ? -2.926 1.727 -6.852 1.00 84.88 84 TYR A O 1
ATOM 659 N N . PRO A 1 85 ? -0.998 2.744 -6.288 1.00 85.56 85 PRO A N 1
ATOM 660 C CA . PRO A 1 85 ? -1.214 3.865 -7.188 1.00 85.56 85 PRO A CA 1
ATOM 661 C C . PRO A 1 85 ? -1.225 3.391 -8.653 1.00 85.56 85 PRO A C 1
ATOM 663 O O . PRO A 1 85 ? -0.455 2.499 -9.025 1.00 85.56 85 PRO A O 1
ATOM 666 N N . PRO A 1 86 ? -2.067 3.986 -9.515 1.00 86.31 86 PRO A N 1
ATOM 667 C CA . PRO A 1 86 ? -2.055 3.682 -10.937 1.00 86.31 86 PRO A CA 1
ATOM 668 C C . PRO A 1 86 ? -0.684 4.007 -11.537 1.00 86.31 86 PRO A C 1
ATOM 670 O O . PRO A 1 86 ? -0.085 5.050 -11.263 1.00 86.31 86 PRO A O 1
ATOM 673 N N . GLN A 1 87 ? -0.191 3.110 -12.383 1.00 88.31 87 GLN A N 1
ATOM 674 C CA . GLN A 1 87 ? 1.160 3.161 -12.929 1.00 88.31 87 GLN A CA 1
ATOM 675 C C . GLN A 1 87 ? 1.203 2.586 -14.340 1.00 88.31 87 GLN A C 1
ATOM 677 O O . GLN A 1 87 ? 0.368 1.760 -14.711 1.00 88.31 87 GLN A O 1
ATOM 682 N N . ARG A 1 88 ? 2.207 2.995 -15.116 1.00 87.19 88 ARG A N 1
ATOM 683 C CA . ARG A 1 88 ? 2.453 2.481 -16.463 1.00 87.19 88 ARG A CA 1
ATOM 684 C C . ARG A 1 88 ? 3.938 2.221 -16.711 1.00 87.19 88 ARG A C 1
ATOM 686 O O . ARG A 1 88 ? 4.771 2.984 -16.212 1.00 87.19 88 ARG A O 1
ATOM 693 N N . PRO A 1 89 ? 4.284 1.210 -17.520 1.00 89.88 89 PRO A N 1
ATOM 694 C CA . PRO A 1 89 ? 5.625 1.087 -18.065 1.00 89.88 89 PRO A CA 1
ATOM 695 C C . PRO A 1 89 ? 5.987 2.314 -18.910 1.00 89.88 89 PRO A C 1
ATOM 697 O O . PRO A 1 89 ? 5.133 2.912 -19.578 1.00 89.88 89 PRO A O 1
ATOM 700 N N . PHE A 1 90 ? 7.256 2.700 -18.882 1.00 89.06 90 PHE A N 1
ATOM 701 C CA . PHE A 1 90 ? 7.803 3.715 -19.774 1.00 89.06 90 PHE A CA 1
ATOM 702 C C . PHE A 1 90 ? 9.262 3.410 -20.102 1.00 89.06 90 PHE A C 1
ATOM 704 O O . PHE A 1 90 ? 9.981 2.844 -19.284 1.00 89.06 90 PHE A O 1
ATOM 711 N N . TRP A 1 91 ? 9.701 3.795 -21.296 1.00 91.75 91 TRP A N 1
ATOM 712 C CA . TRP A 1 91 ? 11.098 3.655 -21.688 1.00 91.75 91 TRP A CA 1
ATOM 713 C C . TRP A 1 91 ? 11.950 4.732 -21.011 1.00 91.75 91 TRP A C 1
ATOM 715 O O . TRP A 1 91 ? 11.622 5.918 -21.084 1.00 91.75 91 TRP A O 1
ATOM 725 N N . THR A 1 92 ? 13.024 4.319 -20.339 1.00 93.06 92 THR A N 1
ATOM 726 C CA . THR A 1 92 ? 13.932 5.212 -19.597 1.00 93.06 92 THR A CA 1
ATOM 727 C C . THR A 1 92 ? 15.236 5.520 -20.340 1.00 93.06 92 THR A C 1
ATOM 729 O O . THR A 1 92 ? 16.044 6.297 -19.818 1.00 93.06 92 THR A O 1
ATOM 732 N N . GLY A 1 93 ? 15.415 4.948 -21.539 1.00 93.62 93 GLY A N 1
ATOM 733 C CA . GLY A 1 93 ? 16.629 5.017 -22.358 1.00 93.62 93 GLY A CA 1
ATOM 734 C C . GLY A 1 93 ? 17.392 3.688 -22.391 1.00 93.62 93 GLY A C 1
ATOM 735 O O . GLY A 1 93 ? 17.165 2.820 -21.551 1.00 93.62 93 GLY A O 1
ATOM 736 N N . ASP A 1 94 ? 18.312 3.549 -23.342 1.00 93.50 94 ASP A N 1
ATOM 737 C CA . ASP A 1 94 ? 19.004 2.283 -23.641 1.00 93.50 94 ASP A CA 1
ATOM 738 C C . ASP A 1 94 ? 19.875 1.770 -22.482 1.00 93.50 94 ASP A C 1
ATOM 740 O O . ASP A 1 94 ? 20.042 0.568 -22.314 1.00 93.50 94 ASP A O 1
ATOM 744 N N . GLU A 1 95 ? 20.365 2.665 -21.620 1.00 95.81 95 GLU A N 1
ATOM 745 C CA . GLU A 1 95 ? 21.193 2.301 -20.462 1.00 95.81 95 GLU A CA 1
ATOM 746 C C . GLU A 1 95 ? 20.399 1.657 -19.313 1.00 95.81 95 GLU A C 1
ATOM 748 O O . GLU A 1 95 ? 20.968 0.952 -18.482 1.00 95.81 95 GLU A O 1
ATOM 753 N N . ARG A 1 96 ? 19.089 1.929 -19.222 1.00 92.19 96 ARG A N 1
ATOM 754 C CA . ARG A 1 96 ? 18.242 1.547 -18.071 1.00 92.19 96 ARG A CA 1
ATOM 755 C C . ARG A 1 96 ? 16.995 0.749 -18.459 1.00 92.19 96 ARG A C 1
ATOM 757 O O . ARG A 1 96 ? 16.352 0.163 -17.591 1.00 92.19 96 ARG A O 1
ATOM 764 N N . GLY A 1 97 ? 16.649 0.717 -19.744 1.00 94.12 97 GLY A N 1
ATOM 765 C CA . GLY A 1 97 ? 15.547 -0.064 -20.290 1.00 94.12 97 GLY A CA 1
ATOM 766 C C . GLY A 1 97 ? 14.159 0.450 -19.896 1.00 94.12 97 GLY A C 1
ATOM 767 O O . GLY A 1 97 ? 13.886 1.656 -19.869 1.00 94.12 97 GLY A O 1
ATOM 768 N N . TRP A 1 98 ? 13.247 -0.476 -19.600 1.00 90.94 98 TRP A N 1
ATOM 769 C CA . TRP A 1 98 ? 11.886 -0.164 -19.162 1.00 90.94 98 TRP A CA 1
ATOM 770 C C . TRP A 1 98 ? 11.838 0.158 -17.668 1.00 90.94 98 TRP A C 1
ATOM 772 O O . TRP A 1 98 ? 12.234 -0.643 -16.827 1.00 90.94 98 TRP A O 1
ATOM 782 N N . GLY A 1 99 ? 11.274 1.315 -17.339 1.00 88.31 99 GLY A N 1
ATOM 783 C CA . GLY A 1 99 ? 10.926 1.711 -15.982 1.00 88.31 99 GLY A CA 1
ATOM 784 C C . GLY A 1 99 ? 9.419 1.719 -15.757 1.00 88.31 99 GLY A C 1
ATOM 785 O O . GLY A 1 99 ? 8.611 1.485 -16.659 1.00 88.31 99 GLY A O 1
ATOM 786 N N . LEU A 1 100 ? 9.031 2.051 -14.531 1.00 88.19 100 LEU A N 1
ATOM 787 C CA . LEU A 1 100 ? 7.643 2.176 -14.110 1.00 88.19 100 LEU A CA 1
ATOM 788 C C . LEU A 1 100 ? 7.385 3.611 -13.647 1.00 88.19 100 LEU A C 1
ATOM 790 O O . LEU A 1 100 ? 8.139 4.151 -12.840 1.00 88.19 100 LEU A O 1
ATOM 794 N N . LYS A 1 101 ? 6.339 4.244 -14.181 1.00 88.38 101 LYS A N 1
ATOM 795 C CA . LYS A 1 101 ? 5.962 5.624 -13.857 1.00 88.38 101 LYS A CA 1
ATOM 796 C C . LYS A 1 101 ? 4.563 5.663 -13.271 1.00 88.38 101 LYS A C 1
ATOM 798 O O . LYS A 1 101 ? 3.640 5.064 -13.822 1.00 88.38 101 LYS A O 1
ATOM 803 N N . THR A 1 102 ? 4.401 6.406 -12.187 1.00 89.88 102 THR A N 1
ATOM 804 C CA . THR A 1 102 ? 3.104 6.613 -11.542 1.00 89.88 102 THR A CA 1
ATOM 805 C C . THR A 1 102 ? 2.283 7.612 -12.354 1.00 89.88 102 THR A C 1
ATOM 807 O O . THR A 1 102 ? 2.817 8.534 -12.975 1.00 89.88 102 THR A O 1
ATOM 810 N N . LEU A 1 103 ? 0.971 7.401 -12.391 1.00 89.38 103 LEU A N 1
ATOM 811 C CA . LEU A 1 103 ? 0.020 8.272 -13.087 1.00 89.38 103 LEU A CA 1
ATOM 812 C C . LEU A 1 103 ? -0.590 9.326 -12.162 1.00 89.38 1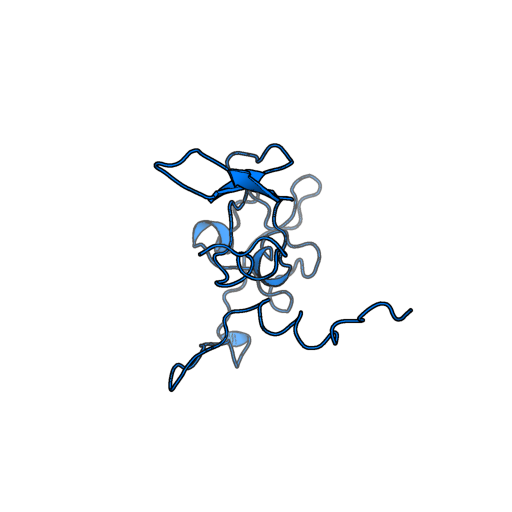03 LEU A C 1
ATOM 814 O O . LEU A 1 103 ? -1.281 10.226 -12.628 1.00 89.38 103 LEU A O 1
ATOM 818 N N . CYS A 1 104 ? -0.318 9.228 -10.863 1.00 89.88 104 CYS A N 1
ATOM 819 C CA . CYS A 1 104 ? -0.745 10.184 -9.858 1.00 89.88 104 CYS A CA 1
ATOM 820 C C . CYS A 1 104 ? 0.439 10.616 -8.973 1.00 89.88 104 CYS A C 1
ATOM 822 O O . CYS A 1 104 ? 1.423 9.871 -8.845 1.00 89.88 104 CYS A O 1
ATOM 824 N N . PRO A 1 105 ? 0.344 11.795 -8.331 1.00 88.31 105 PRO A N 1
ATOM 825 C CA . PRO A 1 105 ? 1.226 12.158 -7.231 1.00 88.31 105 PRO A CA 1
ATOM 826 C C . PRO A 1 105 ? 1.121 11.131 -6.099 1.00 88.31 105 PRO A C 1
ATOM 828 O O . PRO A 1 105 ? 0.030 10.656 -5.780 1.00 88.31 105 PRO A O 1
ATOM 831 N N . ILE A 1 106 ? 2.252 10.798 -5.481 1.00 83.56 106 ILE A N 1
ATOM 832 C CA . ILE A 1 106 ? 2.310 9.925 -4.307 1.00 83.56 106 ILE A CA 1
ATOM 833 C C . ILE A 1 106 ? 2.763 10.775 -3.123 1.00 83.56 106 ILE A C 1
ATOM 835 O O . ILE A 1 106 ? 3.799 11.435 -3.185 1.00 83.56 106 ILE A O 1
ATOM 839 N N . ALA A 1 107 ? 1.984 10.771 -2.041 1.00 81.31 107 ALA A N 1
ATOM 840 C CA . ALA A 1 107 ? 2.388 11.412 -0.793 1.00 81.31 107 ALA A CA 1
ATOM 841 C C . ALA A 1 107 ? 3.639 10.722 -0.219 1.00 81.31 107 ALA A C 1
ATOM 843 O O . ALA A 1 107 ? 3.811 9.523 -0.397 1.00 81.31 107 ALA A O 1
ATOM 844 N N . LYS A 1 108 ? 4.486 11.435 0.534 1.00 75.12 108 LYS A N 1
ATOM 845 C CA . LYS A 1 108 ? 5.742 10.895 1.105 1.00 75.12 108 LYS A CA 1
ATOM 846 C C . LYS A 1 108 ? 5.567 9.590 1.911 1.00 75.12 108 LYS A C 1
ATOM 848 O O . LYS A 1 108 ? 6.496 8.800 1.992 1.00 75.12 108 LYS A O 1
ATOM 853 N N . VAL A 1 109 ? 4.377 9.360 2.473 1.00 65.69 109 VAL A N 1
ATOM 854 C CA . VAL A 1 109 ? 4.007 8.161 3.258 1.00 65.69 109 VAL A CA 1
ATOM 855 C C . VAL A 1 109 ? 3.146 7.169 2.441 1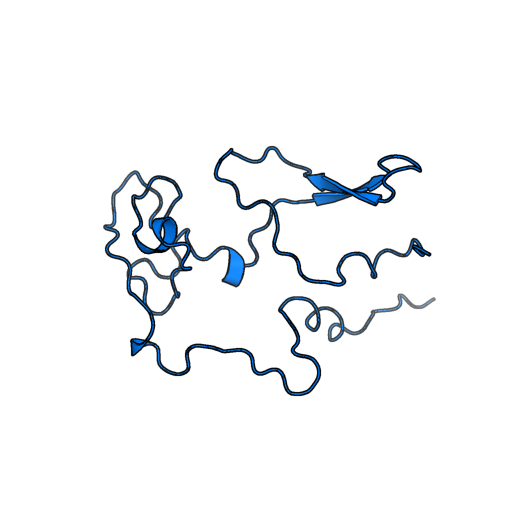.00 65.69 109 VAL A C 1
ATOM 857 O O . VAL A 1 109 ? 2.466 6.288 2.968 1.00 65.69 109 VAL A O 1
ATOM 860 N N . GLY A 1 110 ? 3.103 7.337 1.120 1.00 59.91 110 GLY A N 1
ATOM 861 C CA . GLY A 1 110 ? 2.447 6.432 0.184 1.00 59.91 110 GLY A CA 1
ATOM 862 C C . GLY A 1 110 ? 3.246 5.142 0.004 1.00 59.91 110 GLY A C 1
ATOM 863 O O . GLY A 1 110 ? 4.472 5.153 -0.001 1.00 59.91 110 GLY A O 1
ATOM 864 N N . VAL A 1 111 ? 2.549 4.015 -0.145 1.00 59.91 111 VAL A N 1
ATOM 865 C CA . VAL A 1 111 ? 3.191 2.722 -0.423 1.00 59.91 111 VAL A CA 1
ATOM 866 C C . VAL A 1 111 ? 3.585 2.706 -1.900 1.00 59.91 111 VAL A C 1
ATOM 868 O O . VAL A 1 111 ? 2.725 2.894 -2.758 1.00 59.91 111 VAL A O 1
ATOM 871 N N . ALA A 1 112 ? 4.879 2.533 -2.185 1.00 53.88 112 ALA A N 1
ATOM 872 C CA . ALA A 1 112 ? 5.426 2.752 -3.523 1.00 53.88 112 ALA A CA 1
ATOM 873 C C . ALA A 1 112 ? 5.262 1.560 -4.478 1.00 53.88 112 ALA A C 1
ATOM 875 O O . ALA A 1 112 ? 4.975 1.789 -5.645 1.00 53.88 112 ALA A O 1
ATOM 876 N N . LEU A 1 113 ? 5.406 0.307 -4.038 1.00 57.88 113 LEU A N 1
ATOM 877 C CA . LEU A 1 113 ? 5.128 -0.868 -4.873 1.00 57.88 113 LEU A CA 1
ATOM 878 C C . LEU A 1 113 ? 5.233 -2.153 -4.048 1.00 57.88 113 LEU A C 1
ATOM 880 O O . LEU A 1 113 ? 6.082 -2.244 -3.164 1.00 57.88 113 LEU A O 1
ATOM 884 N N . PHE A 1 114 ? 4.435 -3.166 -4.386 1.00 55.53 114 PHE A N 1
ATOM 885 C CA . PHE A 1 114 ? 4.717 -4.555 -4.025 1.00 55.53 114 PHE A CA 1
ATOM 886 C C . PHE A 1 114 ? 5.341 -5.255 -5.237 1.00 55.53 114 PHE A C 1
ATOM 888 O O . PHE A 1 114 ? 4.760 -5.250 -6.325 1.00 55.53 114 PHE A O 1
ATOM 895 N N . TYR A 1 115 ? 6.535 -5.828 -5.070 1.00 53.25 115 TYR A N 1
ATOM 896 C CA . TYR A 1 115 ? 7.189 -6.614 -6.115 1.00 53.25 115 TYR A CA 1
ATOM 897 C C . TYR A 1 115 ? 6.514 -7.983 -6.220 1.00 53.25 115 TYR A C 1
ATOM 899 O O . TYR A 1 115 ? 6.933 -8.942 -5.580 1.00 53.25 115 TYR A O 1
ATOM 907 N N . LEU A 1 116 ? 5.471 -8.074 -7.042 1.00 52.78 116 LEU A N 1
ATOM 908 C CA . LEU A 1 116 ? 5.048 -9.348 -7.615 1.00 52.78 116 LEU A CA 1
ATOM 909 C C . LEU A 1 116 ? 5.771 -9.511 -8.944 1.00 52.78 116 LEU A C 1
ATOM 911 O O . LEU A 1 116 ? 5.576 -8.730 -9.882 1.00 52.78 116 LEU A O 1
ATOM 915 N N . THR A 1 117 ? 6.648 -10.506 -9.014 1.00 44.94 117 THR A N 1
ATOM 916 C CA . THR A 1 117 ? 7.244 -10.935 -10.274 1.00 44.94 117 THR A CA 1
ATOM 917 C C . THR A 1 117 ? 6.123 -11.281 -11.264 1.00 44.94 117 THR A C 1
ATOM 919 O O . THR A 1 117 ? 5.166 -11.965 -10.920 1.00 44.94 117 THR A O 1
ATOM 922 N N . ALA A 1 118 ? 6.266 -10.784 -12.499 1.00 43.06 118 ALA A N 1
ATOM 923 C CA . ALA A 1 118 ? 5.486 -11.103 -13.707 1.00 43.06 118 ALA A CA 1
ATOM 924 C C . ALA A 1 118 ? 4.379 -10.147 -14.201 1.00 43.06 118 ALA A C 1
ATOM 926 O O . ALA A 1 118 ? 3.814 -10.428 -15.257 1.00 43.06 118 ALA A O 1
ATOM 927 N N . ARG A 1 119 ? 4.130 -8.957 -13.624 1.00 41.47 119 ARG A N 1
ATOM 928 C CA . ARG A 1 119 ? 3.268 -7.975 -14.344 1.00 41.47 119 ARG A CA 1
ATOM 929 C C . ARG A 1 119 ? 3.964 -7.271 -15.521 1.00 41.47 119 ARG A C 1
ATOM 931 O O . ARG A 1 119 ? 3.307 -6.594 -16.304 1.00 41.47 119 ARG A O 1
ATOM 938 N N . LEU A 1 120 ? 5.273 -7.473 -15.687 1.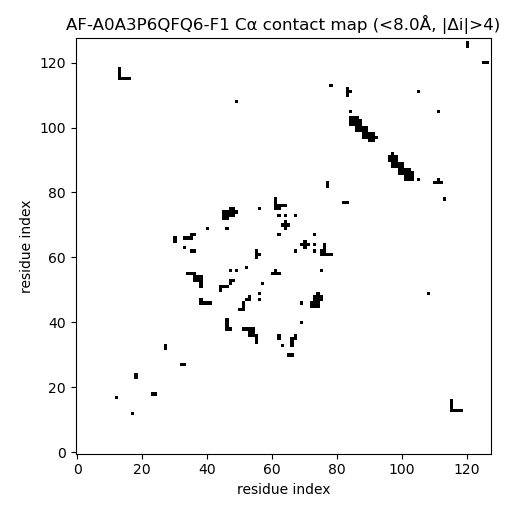00 40.78 120 LEU A N 1
ATOM 939 C CA . LEU A 1 120 ? 6.035 -6.993 -16.847 1.00 40.78 120 LEU A CA 1
ATOM 940 C C . LEU A 1 120 ? 5.960 -7.928 -18.070 1.00 40.78 120 LEU A C 1
ATOM 942 O O . LEU A 1 120 ? 6.348 -7.509 -19.152 1.00 40.78 120 LEU A O 1
ATOM 946 N N . LEU A 1 121 ? 5.426 -9.151 -17.937 1.00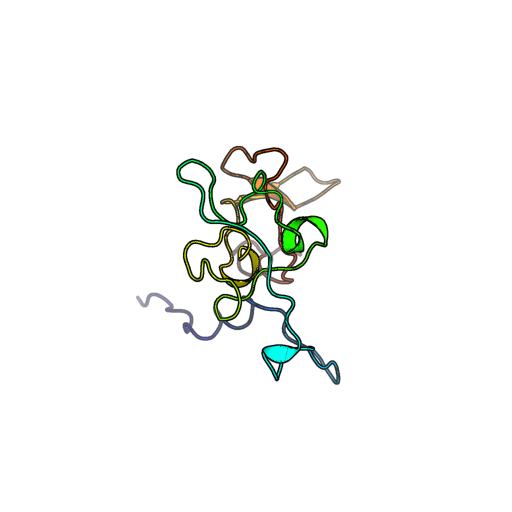 39.62 121 LEU A N 1
ATOM 947 C CA . LEU A 1 121 ? 5.421 -10.146 -19.024 1.00 39.62 121 LEU A CA 1
ATOM 948 C C . LEU A 1 121 ? 4.120 -10.195 -19.848 1.00 39.62 121 LEU A C 1
ATOM 950 O O . LEU A 1 121 ? 4.076 -10.874 -20.866 1.00 39.62 121 LEU A O 1
ATOM 954 N N . CYS A 1 122 ? 3.060 -9.491 -19.436 1.00 36.22 122 CYS A N 1
ATOM 955 C CA . CYS A 1 122 ? 1.744 -9.532 -20.100 1.00 36.22 122 CYS A CA 1
ATOM 956 C C . CYS A 1 122 ? 1.404 -8.275 -20.920 1.00 36.22 122 CYS A C 1
ATOM 958 O O . CYS A 1 122 ? 0.237 -8.031 -21.221 1.00 36.22 122 CYS A O 1
ATOM 960 N N . SER A 1 123 ? 2.397 -7.465 -21.292 1.00 33.38 123 SER A N 1
ATOM 961 C CA . SER A 1 123 ? 2.208 -6.445 -22.329 1.00 33.38 123 SER A CA 1
ATOM 962 C C . SER A 1 123 ? 2.576 -7.062 -23.686 1.00 33.38 123 SER A C 1
ATOM 964 O O . SER A 1 123 ? 3.592 -7.749 -23.753 1.00 33.38 123 SER A O 1
ATOM 966 N N . PRO A 1 124 ? 1.822 -6.835 -24.779 1.00 39.19 124 PRO A N 1
ATOM 967 C CA . PRO A 1 124 ? 2.118 -7.407 -26.103 1.00 39.19 124 PRO A CA 1
ATOM 968 C C . PRO A 1 124 ? 3.451 -6.933 -26.713 1.00 39.19 124 PRO A C 1
ATOM 970 O O . PRO A 1 124 ? 3.826 -7.355 -27.804 1.00 39.19 124 PRO A O 1
ATOM 973 N N . TYR A 1 125 ? 4.196 -6.081 -26.014 1.00 38.91 125 TYR A N 1
ATOM 974 C CA . TYR A 1 125 ? 5.562 -5.732 -26.359 1.00 38.91 125 TYR A CA 1
ATOM 975 C C . TYR A 1 125 ? 6.491 -6.792 -25.771 1.00 38.91 125 TYR A C 1
ATOM 977 O O . TYR A 1 125 ? 6.811 -6.759 -24.586 1.00 38.91 125 TYR A O 1
ATOM 985 N N . ARG A 1 126 ? 6.897 -7.748 -26.617 1.00 35.31 126 ARG A N 1
ATOM 986 C CA . ARG A 1 126 ? 8.041 -8.635 -26.370 1.00 35.31 126 ARG A CA 1
ATOM 987 C C . ARG A 1 126 ? 9.198 -7.810 -25.801 1.00 35.31 126 ARG A C 1
ATOM 989 O O . ARG A 1 126 ? 9.801 -7.024 -26.527 1.00 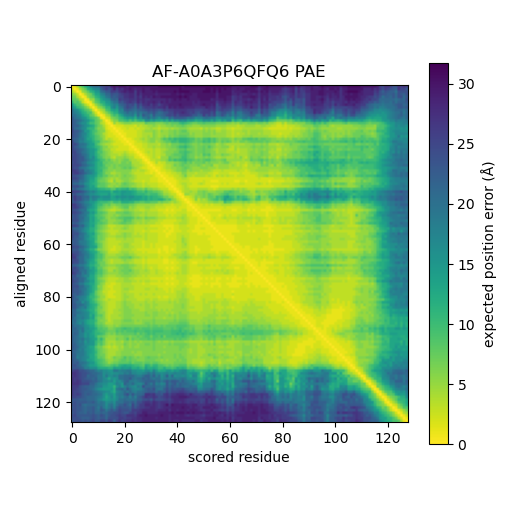35.31 126 ARG A O 1
ATOM 996 N N . VAL A 1 127 ? 9.497 -7.999 -24.524 1.00 37.34 127 VAL A N 1
ATOM 997 C CA . VAL A 1 127 ? 10.777 -7.606 -23.940 1.00 37.34 127 VAL A CA 1
ATOM 998 C C . VAL A 1 127 ? 11.664 -8.839 -24.081 1.00 37.34 127 VAL A C 1
ATOM 1000 O O . VAL A 1 127 ? 11.392 -9.858 -23.447 1.00 37.34 127 VAL A O 1
ATOM 1003 N N . PHE A 1 128 ? 12.613 -8.776 -25.017 1.00 32.31 128 PHE A N 1
ATOM 1004 C CA . PHE A 1 128 ? 13.792 -9.641 -25.001 1.00 32.31 128 PHE A CA 1
ATOM 1005 C C . PHE A 1 128 ? 14.722 -9.188 -23.876 1.00 32.31 128 PHE A C 1
ATOM 1007 O O . PHE A 1 128 ? 14.748 -7.962 -23.614 1.00 32.31 128 PHE A O 1
#

Foldseek 3Di:
DDDPPDPPPVVVCQLDDDDDDPDDDDDDPDCVPPDEWPFDDDPPDQTQDPPRPTPCVVVVHAHDLVRYPCRPSHPRCCSVVVPAADKDWDAPDPVPGIDIGGPDDADPSGDHDDDRPDPVPPDPPDDD